Protein AF-A0AB33KXZ1-F1 (afdb_monomer_lite)

Foldseek 3Di:
DDDDDDDPPPDDVVVVQVPDQFPLVVVCLLPVPPPDPPDPSVVVSVVVVVVVLVVLLVVLCVVCVVVVHNDVVSSVVSSVVVVVVVVVLSVVVVVVSVDGPVNSVVVVVVVVVCVVDPD

Organism: NCBI:txid3231512

pLDDT: mean 74.6, std 17.79, range [33.12, 93.94]

Structure (mmCIF, N/CA/C/O backbone):
data_AF-A0AB33KXZ1-F1
#
_entry.id   AF-A0AB33KXZ1-F1
#
loop_
_atom_site.group_PDB
_atom_site.id
_atom_site.type_symbol
_atom_site.label_atom_id
_atom_site.label_alt_id
_atom_site.label_comp_id
_atom_site.label_asym_id
_atom_site.label_entity_id
_atom_site.label_seq_id
_atom_site.pdbx_PDB_ins_code
_atom_site.Cartn_x
_atom_site.Cartn_y
_atom_site.Cartn_z
_atom_site.occupancy
_atom_site.B_iso_or_equiv
_atom_site.auth_seq_id
_atom_site.auth_comp_id
_atom_site.auth_asym_id
_atom_site.auth_atom_id
_atom_site.pdbx_PDB_model_num
ATOM 1 N N . MET A 1 1 ? 48.401 -7.145 -25.846 1.00 35.91 1 MET A N 1
ATOM 2 C CA . MET A 1 1 ? 47.663 -6.327 -26.833 1.00 35.91 1 MET A CA 1
ATOM 3 C C . MET A 1 1 ? 46.739 -7.305 -27.549 1.00 35.91 1 MET A C 1
ATOM 5 O O . MET A 1 1 ? 47.257 -8.142 -28.261 1.00 35.91 1 MET A O 1
ATOM 9 N N . ILE A 1 2 ? 45.442 -7.435 -27.273 1.00 36.75 2 ILE A N 1
ATOM 10 C CA . ILE A 1 2 ? 44.420 -6.544 -26.707 1.00 36.75 2 ILE A CA 1
ATOM 11 C C . ILE A 1 2 ? 43.680 -7.296 -25.584 1.00 36.75 2 ILE A C 1
ATOM 13 O O . ILE A 1 2 ? 43.312 -8.451 -25.761 1.00 36.75 2 ILE A O 1
ATOM 17 N N . ALA A 1 3 ? 43.495 -6.644 -24.436 1.00 35.06 3 ALA A N 1
ATOM 18 C CA . ALA A 1 3 ? 42.562 -7.051 -23.387 1.00 35.06 3 ALA A CA 1
ATOM 19 C C . ALA A 1 3 ? 41.452 -5.993 -23.338 1.00 35.06 3 ALA A C 1
ATOM 21 O O . ALA A 1 3 ? 41.767 -4.806 -23.420 1.00 35.06 3 ALA A O 1
ATOM 22 N N . GLY A 1 4 ? 40.190 -6.410 -23.228 1.00 34.22 4 GLY A N 1
ATOM 23 C CA . GLY A 1 4 ? 39.064 -5.490 -23.056 1.00 34.22 4 GLY A CA 1
ATOM 24 C C . GLY A 1 4 ? 37.749 -6.014 -23.625 1.00 34.22 4 GLY A C 1
ATOM 25 O O . GLY A 1 4 ? 37.231 -5.452 -24.581 1.00 34.22 4 GLY A O 1
ATOM 26 N N . GLN A 1 5 ? 37.220 -7.094 -23.050 1.00 41.22 5 GLN A N 1
ATOM 27 C CA . GLN A 1 5 ? 35.833 -7.510 -23.251 1.00 41.22 5 GLN A CA 1
ATOM 28 C C . GLN A 1 5 ? 35.313 -8.018 -21.902 1.00 41.22 5 GLN A C 1
ATOM 30 O O . GLN A 1 5 ? 35.817 -9.016 -21.390 1.00 41.22 5 GLN A O 1
ATOM 35 N N . GLY A 1 6 ? 34.364 -7.298 -21.306 1.00 33.12 6 GLY A N 1
ATOM 36 C CA . GLY A 1 6 ? 33.751 -7.661 -20.030 1.00 33.12 6 GLY A CA 1
ATOM 37 C C . GLY A 1 6 ? 33.025 -6.483 -19.386 1.00 33.12 6 GLY A C 1
ATOM 38 O O . GLY A 1 6 ? 33.676 -5.621 -18.818 1.00 33.12 6 GLY A O 1
ATOM 39 N N . ASP A 1 7 ? 31.697 -6.497 -19.508 1.00 36.94 7 ASP A N 1
ATOM 40 C CA . ASP A 1 7 ? 30.725 -5.895 -18.585 1.00 36.94 7 ASP A CA 1
ATOM 41 C C . ASP A 1 7 ? 30.856 -4.395 -18.247 1.00 36.94 7 ASP A C 1
ATOM 43 O O . ASP A 1 7 ? 31.498 -3.999 -17.280 1.00 36.94 7 ASP A O 1
ATOM 47 N N . GLU A 1 8 ? 30.148 -3.560 -19.012 1.00 39.25 8 GLU A N 1
ATOM 48 C CA . GLU A 1 8 ? 29.807 -2.183 -18.617 1.00 39.25 8 GLU A CA 1
ATOM 49 C C . GLU A 1 8 ? 28.275 -1.998 -18.548 1.00 39.25 8 GLU A C 1
ATOM 51 O O . GLU A 1 8 ? 27.740 -0.950 -18.902 1.00 39.25 8 GLU A O 1
ATOM 56 N N . PHE A 1 9 ? 27.537 -3.040 -18.136 1.00 38.81 9 PHE A N 1
ATOM 57 C CA . PHE A 1 9 ? 26.084 -2.946 -17.912 1.00 38.81 9 PHE A CA 1
ATOM 58 C C . PHE A 1 9 ? 25.629 -3.452 -16.530 1.00 38.81 9 PHE A C 1
ATOM 60 O O . PHE A 1 9 ? 24.453 -3.296 -16.195 1.00 38.81 9 PHE A O 1
ATOM 67 N N . GLY A 1 10 ? 26.535 -3.961 -15.690 1.00 36.59 10 GLY A N 1
ATOM 68 C CA . GLY A 1 10 ? 26.293 -4.236 -14.273 1.00 36.59 10 GLY A CA 1
ATOM 69 C C . GLY A 1 10 ? 26.604 -3.040 -13.357 1.00 36.59 10 GLY A C 1
ATOM 70 O O . GLY A 1 10 ? 27.709 -2.517 -13.351 1.00 36.59 10 GLY A O 1
ATOM 71 N N . GLU A 1 11 ? 25.629 -2.618 -12.547 1.00 45.88 11 GLU A N 1
ATOM 72 C CA . GLU A 1 11 ? 25.812 -1.804 -11.322 1.00 45.88 11 GLU A CA 1
ATOM 73 C C . GLU A 1 11 ? 26.401 -0.373 -11.415 1.00 45.88 11 GLU A C 1
ATOM 75 O O . GLU A 1 11 ? 27.431 -0.050 -10.821 1.00 45.88 11 GLU A O 1
ATOM 80 N N . PRO A 1 12 ? 25.662 0.579 -12.019 1.00 35.72 12 PRO A N 1
ATOM 81 C CA . PRO A 1 12 ? 25.393 1.830 -11.277 1.00 35.72 12 PRO A CA 1
ATOM 82 C C . PRO A 1 12 ? 23.957 2.375 -11.434 1.00 35.72 12 PRO A C 1
ATOM 84 O O . PRO A 1 12 ? 23.616 3.423 -10.878 1.00 35.72 12 PRO A O 1
ATOM 87 N N . ALA A 1 13 ? 23.092 1.696 -12.195 1.00 41.97 13 ALA A N 1
ATOM 88 C CA . ALA A 1 13 ? 21.742 2.185 -12.494 1.00 41.97 13 ALA A CA 1
ATOM 89 C C . ALA A 1 13 ? 20.775 2.039 -11.305 1.00 41.97 13 ALA A C 1
ATOM 91 O O . ALA A 1 13 ? 20.016 2.961 -11.007 1.00 41.97 13 ALA A O 1
ATOM 92 N N . VAL A 1 14 ? 20.849 0.924 -10.574 1.00 39.94 14 VAL A N 1
ATOM 93 C CA . VAL A 1 14 ? 19.938 0.618 -9.456 1.00 39.94 14 VAL A CA 1
ATOM 94 C C . VAL A 1 14 ? 20.095 1.593 -8.285 1.00 39.94 14 VAL A C 1
ATOM 96 O O . VAL A 1 14 ? 19.101 2.080 -7.747 1.00 39.94 14 VAL A O 1
ATOM 99 N N . HIS A 1 15 ? 21.327 2.009 -7.975 1.00 38.94 15 HIS A N 1
ATOM 100 C CA . HIS A 1 15 ? 21.590 3.006 -6.931 1.00 38.94 15 HIS A CA 1
ATOM 101 C C . HIS A 1 15 ? 21.118 4.421 -7.328 1.00 38.94 15 HIS A C 1
ATOM 103 O O . HIS A 1 15 ? 20.903 5.282 -6.473 1.00 38.94 15 HIS A O 1
ATOM 109 N N . ARG A 1 16 ? 20.921 4.680 -8.630 1.00 39.53 16 ARG A N 1
ATOM 110 C CA . ARG A 1 16 ? 20.381 5.950 -9.142 1.00 39.53 16 ARG A CA 1
ATOM 111 C C . ARG A 1 16 ? 18.846 5.982 -9.116 1.00 39.53 16 ARG A C 1
ATOM 113 O O . ARG A 1 16 ? 18.274 7.061 -8.974 1.00 39.53 16 ARG A O 1
ATOM 120 N N . VAL A 1 17 ? 18.194 4.820 -9.202 1.00 44.41 17 VAL A N 1
ATOM 121 C CA . VAL A 1 17 ? 16.728 4.666 -9.132 1.00 44.41 17 VAL A CA 1
ATOM 122 C C . VAL A 1 17 ? 16.220 4.809 -7.691 1.00 44.41 17 VAL A C 1
ATOM 124 O O . VAL A 1 17 ? 15.252 5.517 -7.448 1.00 44.41 17 VAL A O 1
ATOM 127 N N . VAL A 1 18 ? 16.926 4.249 -6.705 1.00 45.19 18 VAL A N 1
ATOM 128 C CA . VAL A 1 18 ? 16.458 4.199 -5.300 1.00 45.19 18 VAL A CA 1
ATOM 129 C C . VAL A 1 18 ? 16.803 5.470 -4.489 1.00 45.19 18 VAL A C 1
ATOM 131 O O . VAL A 1 18 ? 16.471 5.592 -3.315 1.00 45.19 18 VAL A O 1
ATOM 134 N N . GLY A 1 19 ? 17.452 6.462 -5.109 1.00 37.91 19 GLY A N 1
ATOM 135 C CA . GLY A 1 19 ? 18.035 7.619 -4.417 1.00 37.91 19 GLY A CA 1
ATOM 136 C C . GLY A 1 19 ? 17.243 8.932 -4.431 1.00 37.91 19 GLY A C 1
ATOM 137 O O . GLY A 1 19 ? 17.825 9.965 -4.101 1.00 37.91 19 GLY A O 1
ATOM 138 N N . ARG A 1 20 ? 15.968 8.981 -4.845 1.00 43.94 20 ARG A N 1
ATOM 139 C CA . ARG A 1 20 ? 15.226 10.258 -4.884 1.00 43.94 20 ARG A CA 1
ATOM 140 C C . ARG A 1 20 ? 13.733 10.081 -4.608 1.00 43.94 20 ARG A C 1
ATOM 142 O O . ARG A 1 20 ? 13.062 9.328 -5.30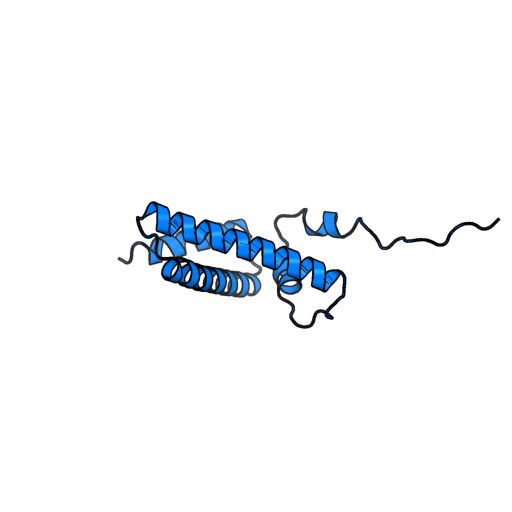1 1.00 43.94 20 ARG A O 1
ATOM 149 N N . GLN A 1 21 ? 13.240 10.834 -3.626 1.00 52.06 21 GLN A N 1
ATOM 150 C CA . GLN A 1 21 ? 11.874 10.894 -3.074 1.00 52.06 21 GLN A CA 1
ATOM 151 C C . GLN A 1 21 ? 10.737 11.240 -4.072 1.00 52.06 21 GLN A C 1
ATOM 153 O O . GLN A 1 21 ? 9.659 11.646 -3.654 1.00 52.06 21 GLN A O 1
ATOM 158 N N . GLU A 1 22 ? 10.929 11.088 -5.387 1.00 54.81 22 GLU A N 1
ATOM 159 C CA . GLU A 1 22 ? 9.983 11.572 -6.409 1.00 54.81 22 GLU A CA 1
ATOM 160 C C . GLU A 1 22 ? 9.759 10.615 -7.592 1.00 54.81 22 GLU A C 1
ATOM 162 O O . GLU A 1 22 ? 9.294 11.026 -8.650 1.00 54.81 22 GLU A O 1
ATOM 167 N N . GLN A 1 23 ? 10.044 9.318 -7.455 1.00 66.12 23 GLN A N 1
ATOM 168 C CA . GLN A 1 23 ?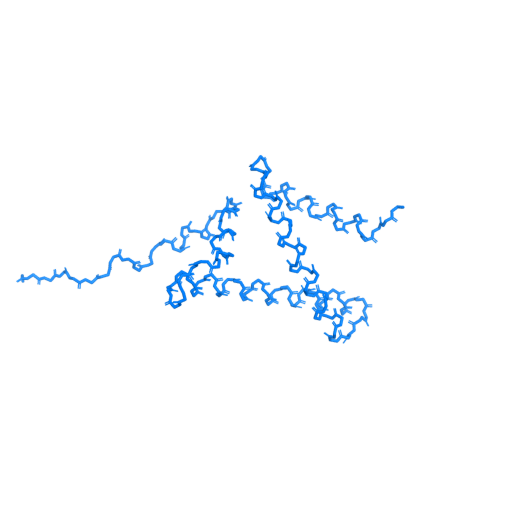 9.780 8.357 -8.537 1.00 66.12 23 GLN A CA 1
ATOM 169 C C . GLN A 1 23 ? 8.441 7.637 -8.357 1.00 66.12 23 GLN A C 1
ATOM 171 O O . GLN A 1 23 ? 8.392 6.415 -8.247 1.00 66.12 23 GLN A O 1
ATOM 176 N N . ARG A 1 24 ? 7.323 8.379 -8.391 1.00 65.81 24 ARG A N 1
ATOM 177 C CA . ARG A 1 24 ? 5.979 7.763 -8.494 1.00 65.81 24 ARG A CA 1
ATOM 178 C C . ARG A 1 24 ? 5.871 6.846 -9.718 1.00 65.81 24 ARG A C 1
ATOM 180 O O . ARG A 1 24 ? 5.191 5.831 -9.680 1.00 65.81 24 ARG A O 1
ATOM 187 N N . GLU A 1 25 ? 6.612 7.166 -10.777 1.00 64.38 25 GLU A N 1
ATOM 188 C CA . GLU A 1 25 ? 6.674 6.370 -12.003 1.00 64.38 25 GLU A CA 1
ATOM 189 C C . GLU A 1 25 ? 7.415 5.037 -11.819 1.00 64.38 25 GLU A C 1
ATOM 191 O O . GLU A 1 25 ? 7.140 4.091 -12.554 1.00 64.38 25 GLU A O 1
ATOM 196 N N . ALA A 1 26 ? 8.266 4.893 -10.792 1.00 69.06 26 ALA A N 1
ATOM 197 C CA . ALA A 1 26 ? 8.851 3.594 -10.449 1.00 69.06 26 ALA A CA 1
ATOM 198 C C . ALA A 1 26 ? 7.772 2.579 -10.038 1.00 69.06 26 ALA A C 1
ATOM 200 O O . ALA A 1 26 ? 7.964 1.381 -10.227 1.00 69.06 26 ALA A O 1
ATOM 201 N N . TRP A 1 27 ? 6.606 3.038 -9.565 1.00 68.75 27 TRP A N 1
ATOM 202 C CA . TRP A 1 27 ? 5.456 2.165 -9.339 1.00 68.75 27 TRP A CA 1
ATOM 203 C C . TRP A 1 27 ? 5.007 1.457 -10.622 1.00 68.75 27 TRP A C 1
ATOM 205 O O . TRP A 1 27 ? 4.676 0.275 -10.576 1.00 68.75 27 TRP A O 1
ATOM 215 N N . 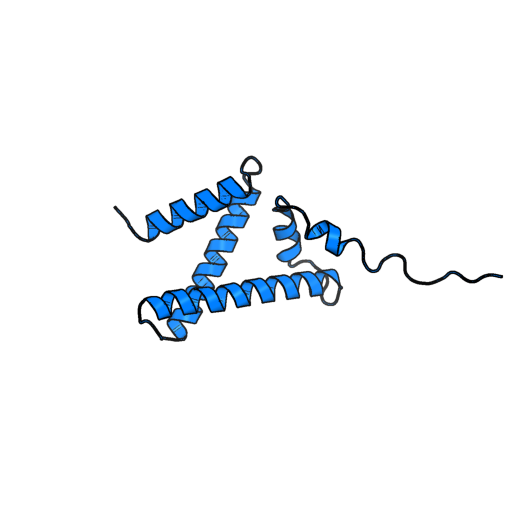PHE A 1 28 ? 5.052 2.123 -11.782 1.00 68.50 28 PHE A N 1
ATOM 216 C CA . PHE A 1 28 ? 4.711 1.470 -13.046 1.00 68.50 28 PHE A CA 1
ATOM 217 C C . PHE A 1 28 ? 5.668 0.334 -13.360 1.00 68.50 28 PHE A C 1
ATOM 219 O O . PHE A 1 28 ? 5.214 -0.746 -13.699 1.00 68.50 28 PHE A O 1
ATOM 226 N N . VAL A 1 29 ? 6.970 0.543 -13.176 1.00 71.19 29 VAL A N 1
ATOM 227 C CA . VAL A 1 29 ? 7.978 -0.500 -13.402 1.00 71.19 29 VAL A CA 1
ATOM 228 C C . VAL A 1 29 ? 7.799 -1.656 -12.416 1.00 71.19 29 VAL A C 1
ATOM 230 O O . VAL A 1 29 ? 7.844 -2.819 -12.806 1.00 71.19 29 VAL A O 1
ATOM 233 N N . LEU A 1 30 ? 7.536 -1.351 -11.143 1.00 68.75 30 LEU A N 1
ATOM 234 C CA . LEU A 1 30 ? 7.307 -2.363 -10.113 1.00 68.75 30 LEU A CA 1
ATOM 235 C C . LEU A 1 30 ? 6.059 -3.206 -10.373 1.00 68.75 30 LEU A C 1
ATOM 237 O O . LEU A 1 30 ? 6.050 -4.373 -9.997 1.00 68.75 30 LEU A O 1
ATOM 241 N N . TYR A 1 31 ? 5.022 -2.661 -11.008 1.00 69.50 31 TYR A N 1
ATOM 242 C CA . TYR A 1 31 ? 3.757 -3.361 -11.262 1.00 69.50 31 TYR A CA 1
ATOM 243 C C . TYR A 1 31 ? 3.506 -3.688 -12.738 1.00 69.50 31 TYR A C 1
ATOM 245 O O . TYR A 1 31 ? 2.455 -4.242 -13.065 1.00 69.50 31 TYR A O 1
ATOM 253 N N . ASP A 1 32 ? 4.473 -3.432 -13.620 1.00 71.88 32 ASP A N 1
ATOM 254 C CA . ASP A 1 32 ? 4.383 -3.790 -15.030 1.00 71.88 32 ASP A CA 1
ATOM 255 C C . ASP A 1 32 ? 4.360 -5.321 -15.168 1.00 71.88 32 ASP A C 1
ATOM 257 O O . ASP A 1 32 ? 5.320 -6.035 -14.861 1.00 71.88 32 ASP A O 1
ATOM 261 N N . ARG A 1 33 ? 3.210 -5.843 -15.604 1.00 70.88 33 ARG A N 1
ATOM 262 C CA . ARG A 1 33 ? 2.990 -7.279 -15.825 1.00 70.88 33 ARG A CA 1
ATOM 263 C C . ARG A 1 33 ? 3.497 -7.749 -17.188 1.00 70.88 33 ARG A C 1
ATOM 265 O O . ARG A 1 33 ? 3.455 -8.945 -17.456 1.00 70.88 33 ARG A O 1
ATOM 272 N N . THR A 1 34 ? 3.951 -6.833 -18.040 1.00 74.38 34 THR A N 1
ATOM 273 C CA . THR A 1 34 ? 4.516 -7.123 -19.363 1.00 74.38 34 THR A CA 1
ATOM 274 C C . THR A 1 34 ? 6.023 -7.372 -19.318 1.00 74.38 34 THR A C 1
ATOM 276 O O . THR A 1 34 ? 6.598 -7.823 -20.311 1.00 74.38 34 THR A O 1
ATOM 279 N N . LEU A 1 35 ? 6.661 -7.152 -18.159 1.00 77.50 35 LEU A N 1
ATOM 280 C CA . LEU A 1 35 ? 8.065 -7.484 -17.947 1.00 77.50 35 LEU A CA 1
ATOM 281 C C . LEU A 1 35 ? 8.331 -8.947 -18.300 1.00 77.50 35 LEU A C 1
ATOM 283 O O . LEU A 1 35 ? 7.666 -9.856 -17.801 1.00 77.50 35 LEU A O 1
ATOM 287 N N . ARG A 1 36 ? 9.346 -9.177 -19.140 1.00 81.25 36 ARG A N 1
ATOM 288 C CA . ARG A 1 36 ? 9.726 -10.525 -19.566 1.00 81.25 36 ARG A CA 1
ATOM 289 C C . ARG A 1 36 ? 10.105 -11.365 -18.336 1.00 81.25 36 ARG A C 1
ATOM 291 O O . ARG A 1 36 ? 11.074 -11.003 -17.656 1.00 81.25 36 ARG A O 1
ATOM 298 N N . PRO A 1 37 ? 9.425 -12.498 -18.080 1.00 83.06 37 PRO A N 1
ATOM 299 C CA . PRO A 1 37 ? 9.809 -13.417 -17.015 1.00 83.06 37 PRO A CA 1
ATOM 300 C C . PRO A 1 37 ? 11.271 -13.851 -17.149 1.00 83.06 37 PRO A C 1
ATOM 302 O O . PRO A 1 37 ? 11.744 -14.122 -18.253 1.00 83.06 37 PRO A O 1
ATOM 305 N N . GLY A 1 38 ? 11.992 -13.891 -16.030 1.00 81.44 38 GLY A N 1
ATOM 306 C CA . GLY A 1 38 ? 13.407 -14.279 -15.994 1.00 81.44 38 GLY A CA 1
ATOM 307 C C . GLY A 1 38 ? 14.403 -13.194 -16.420 1.00 81.44 38 GLY A C 1
ATOM 308 O O . GLY A 1 38 ? 15.597 -13.460 -16.416 1.00 81.44 38 GLY A O 1
ATOM 309 N N . SER A 1 39 ? 13.949 -11.984 -16.767 1.00 83.75 39 SER A N 1
ATOM 310 C CA . SER A 1 39 ? 14.845 -10.825 -16.900 1.00 83.75 39 SER A CA 1
ATOM 311 C C . SER A 1 39 ? 15.255 -10.266 -15.532 1.00 83.75 39 SER A C 1
ATOM 313 O O . SER A 1 39 ? 14.485 -10.358 -14.572 1.00 83.75 39 SER A O 1
ATOM 315 N N . ASP A 1 40 ? 16.418 -9.613 -15.459 1.00 83.81 40 ASP A N 1
ATOM 316 C CA . ASP A 1 40 ? 16.902 -8.948 -14.237 1.00 83.81 40 ASP A CA 1
ATOM 317 C C . ASP A 1 40 ? 15.896 -7.914 -13.714 1.00 83.81 40 ASP A C 1
ATOM 319 O O . ASP A 1 40 ? 15.639 -7.827 -12.515 1.00 83.81 40 ASP A O 1
ATOM 323 N N . LEU A 1 41 ? 15.244 -7.182 -14.624 1.00 77.06 41 LEU A N 1
ATOM 324 C CA . LEU A 1 41 ? 14.212 -6.206 -14.278 1.00 77.06 41 LEU A CA 1
ATOM 325 C C . LEU A 1 41 ? 12.962 -6.868 -13.680 1.00 77.06 41 LEU A C 1
ATOM 327 O O . LEU A 1 41 ? 12.422 -6.383 -12.688 1.00 77.06 41 LEU A O 1
ATOM 331 N N . HIS A 1 42 ? 12.517 -7.997 -14.242 1.00 77.00 42 HIS A N 1
ATOM 332 C CA . HIS A 1 42 ? 11.419 -8.778 -13.674 1.00 77.00 42 HIS A CA 1
ATOM 333 C C . HIS A 1 42 ? 11.777 -9.316 -12.280 1.00 77.00 42 HIS A C 1
ATOM 335 O O . HIS A 1 42 ? 10.941 -9.278 -11.377 1.00 77.00 42 HIS A O 1
ATOM 341 N N . ALA A 1 43 ? 13.007 -9.804 -12.090 1.00 81.00 43 ALA A N 1
ATOM 342 C CA . ALA A 1 43 ? 13.484 -10.298 -10.800 1.00 81.00 43 ALA A CA 1
ATOM 343 C C . ALA A 1 43 ? 13.540 -9.180 -9.747 1.00 81.00 43 ALA A C 1
ATOM 345 O O . ALA A 1 43 ? 13.005 -9.349 -8.651 1.00 81.00 43 ALA A O 1
ATOM 346 N N . ALA A 1 44 ? 14.094 -8.016 -10.097 1.00 80.56 44 ALA A N 1
ATOM 347 C CA . ALA A 1 44 ? 14.146 -6.852 -9.217 1.00 80.56 44 ALA A CA 1
ATOM 348 C C . ALA A 1 44 ? 12.740 -6.350 -8.843 1.00 80.56 44 ALA A C 1
ATOM 350 O O . ALA A 1 44 ? 12.444 -6.158 -7.663 1.00 80.56 44 ALA A O 1
ATOM 351 N N . ALA A 1 45 ? 11.836 -6.209 -9.820 1.00 77.00 45 ALA A N 1
ATOM 352 C CA . ALA A 1 45 ? 10.449 -5.814 -9.566 1.00 77.00 45 ALA A CA 1
ATOM 353 C C . ALA A 1 45 ? 9.722 -6.823 -8.661 1.00 77.00 45 ALA A C 1
ATOM 355 O O . ALA A 1 45 ? 8.982 -6.436 -7.757 1.00 77.00 45 ALA A O 1
ATOM 356 N N . HIS A 1 46 ? 9.953 -8.123 -8.863 1.00 79.00 46 HIS A N 1
ATOM 357 C CA . HIS A 1 46 ? 9.400 -9.166 -8.004 1.00 79.00 46 HIS A CA 1
ATOM 358 C C . HIS A 1 46 ? 9.945 -9.093 -6.571 1.00 79.00 46 HIS A C 1
ATOM 360 O O . HIS A 1 46 ? 9.160 -9.172 -5.631 1.00 79.00 46 HIS A O 1
ATOM 366 N N . ALA A 1 47 ? 11.254 -8.905 -6.389 1.00 80.69 47 ALA A N 1
ATOM 367 C CA . ALA A 1 47 ? 11.868 -8.777 -5.067 1.00 80.69 47 ALA A CA 1
ATOM 368 C C . ALA A 1 47 ? 11.328 -7.559 -4.299 1.00 80.69 47 ALA A C 1
ATOM 370 O O . ALA A 1 47 ? 10.971 -7.670 -3.128 1.00 80.69 47 ALA A O 1
ATOM 371 N N . HIS A 1 48 ? 11.187 -6.413 -4.970 1.00 76.88 48 HIS A N 1
ATOM 372 C CA . HIS A 1 48 ? 10.600 -5.218 -4.364 1.00 76.88 48 HIS A CA 1
ATOM 373 C C . HIS A 1 48 ? 9.123 -5.403 -3.998 1.00 76.88 48 HIS A C 1
ATOM 375 O O . HIS A 1 48 ? 8.723 -5.004 -2.906 1.00 76.88 48 HIS A O 1
ATOM 381 N N . ARG A 1 49 ? 8.315 -6.038 -4.861 1.00 78.81 49 ARG A N 1
ATOM 382 C CA . ARG A 1 49 ? 6.921 -6.380 -4.526 1.00 78.81 49 ARG A CA 1
ATOM 383 C C . ARG A 1 49 ? 6.845 -7.326 -3.329 1.00 78.81 49 ARG A C 1
ATOM 385 O O . ARG A 1 49 ? 6.063 -7.069 -2.425 1.00 78.81 49 ARG A O 1
ATOM 392 N N . ALA A 1 50 ? 7.701 -8.348 -3.277 1.00 80.56 50 ALA A N 1
ATOM 393 C CA . ALA A 1 50 ? 7.754 -9.279 -2.152 1.00 80.56 50 ALA A CA 1
ATOM 394 C C . ALA A 1 50 ? 8.097 -8.573 -0.828 1.00 80.56 50 ALA A C 1
ATOM 396 O O . ALA A 1 50 ? 7.443 -8.824 0.178 1.00 80.56 50 ALA A O 1
ATOM 397 N N . ALA A 1 51 ? 9.055 -7.640 -0.838 1.00 80.56 51 ALA A N 1
ATOM 398 C CA . ALA A 1 51 ? 9.394 -6.846 0.344 1.00 80.56 51 ALA A CA 1
ATOM 399 C C . ALA A 1 51 ? 8.234 -5.934 0.796 1.00 80.56 51 ALA A C 1
ATOM 401 O O . ALA A 1 51 ? 7.977 -5.793 1.991 1.00 80.56 51 ALA A O 1
ATOM 402 N N . ILE A 1 52 ? 7.506 -5.331 -0.153 1.00 77.62 52 ILE A N 1
ATOM 403 C CA . ILE A 1 52 ? 6.298 -4.542 0.140 1.00 77.62 52 ILE A CA 1
ATOM 404 C C . ILE A 1 52 ? 5.201 -5.434 0.735 1.00 77.62 52 ILE A C 1
ATOM 406 O O . ILE A 1 52 ? 4.564 -5.046 1.714 1.00 77.62 52 ILE A O 1
ATOM 410 N N . ASP A 1 53 ? 4.998 -6.628 0.178 1.00 80.00 53 ASP A N 1
ATOM 411 C CA . ASP A 1 53 ? 4.003 -7.591 0.653 1.00 80.00 53 ASP A CA 1
ATOM 412 C C . ASP A 1 53 ? 4.330 -8.132 2.050 1.00 80.00 53 ASP A C 1
ATOM 414 O O . ASP A 1 53 ? 3.418 -8.350 2.851 1.00 80.00 53 ASP A O 1
ATOM 418 N N . GLU A 1 54 ? 5.610 -8.337 2.362 1.00 79.94 54 GLU A N 1
ATOM 419 C CA . GLU A 1 54 ? 6.071 -8.740 3.691 1.00 79.94 54 GLU A CA 1
ATOM 420 C C . GLU A 1 54 ? 5.840 -7.626 4.717 1.00 79.94 54 GLU A C 1
ATOM 422 O 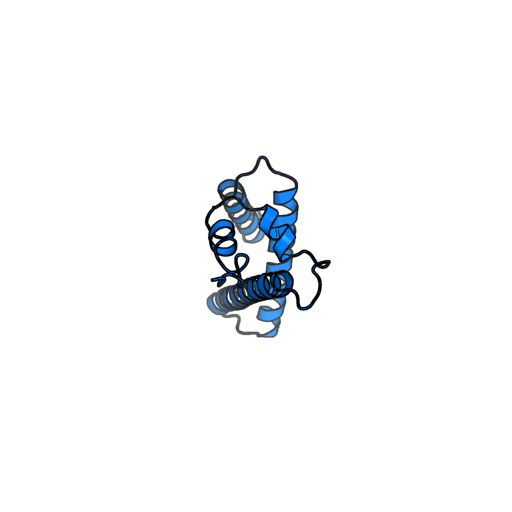O . GLU A 1 54 ? 5.270 -7.870 5.783 1.00 79.94 54 GLU A O 1
ATOM 427 N N . LEU A 1 55 ? 6.180 -6.380 4.368 1.00 79.44 55 LEU A N 1
ATOM 428 C CA . LEU A 1 55 ? 5.916 -5.222 5.222 1.00 79.44 55 LEU A CA 1
ATOM 429 C C . LEU A 1 55 ? 4.411 -5.031 5.465 1.00 79.44 55 LEU A C 1
ATOM 431 O O . LEU A 1 55 ? 3.990 -4.758 6.590 1.00 79.44 55 LEU A O 1
ATOM 435 N N . ALA A 1 56 ? 3.593 -5.213 4.425 1.00 78.31 56 ALA A N 1
ATOM 436 C CA . ALA A 1 56 ? 2.139 -5.200 4.526 1.00 78.31 56 ALA A CA 1
ATOM 437 C C . ALA A 1 56 ? 1.618 -6.305 5.458 1.00 78.31 56 ALA A C 1
ATOM 439 O O . ALA A 1 56 ? 0.769 -6.038 6.309 1.00 78.31 56 ALA A O 1
ATOM 440 N N . ALA A 1 57 ? 2.132 -7.530 5.328 1.00 77.69 57 ALA A N 1
ATOM 441 C CA . ALA A 1 57 ? 1.736 -8.655 6.169 1.00 77.69 57 ALA A CA 1
ATOM 442 C C . ALA A 1 57 ? 2.086 -8.412 7.647 1.00 77.69 57 ALA A C 1
ATOM 444 O O . ALA A 1 57 ? 1.222 -8.556 8.509 1.00 77.69 57 ALA A O 1
ATOM 445 N N . SER A 1 58 ? 3.315 -7.968 7.936 1.00 81.62 58 SER A N 1
ATOM 446 C CA . SER A 1 58 ? 3.738 -7.653 9.307 1.00 81.62 58 SER A CA 1
ATOM 447 C C . SER A 1 58 ? 2.913 -6.511 9.899 1.00 81.62 58 SER A C 1
ATOM 449 O O . SER A 1 58 ? 2.359 -6.642 10.987 1.00 81.62 58 SER A O 1
ATOM 451 N N . GLY A 1 59 ? 2.765 -5.403 9.167 1.00 79.50 59 GLY A N 1
ATOM 452 C CA . GLY A 1 59 ? 2.074 -4.218 9.675 1.00 79.50 59 GLY A CA 1
ATOM 453 C C . GLY A 1 59 ? 0.586 -4.451 9.940 1.00 79.50 59 GLY A C 1
ATOM 454 O O . GLY A 1 59 ? 0.045 -3.957 10.928 1.00 79.50 59 GLY A O 1
ATOM 455 N N . THR A 1 60 ? -0.093 -5.222 9.088 1.00 82.81 60 THR A N 1
ATOM 456 C CA . THR A 1 60 ? -1.515 -5.548 9.287 1.00 82.81 60 THR A CA 1
ATOM 457 C C . THR A 1 60 ? -1.728 -6.503 10.461 1.00 82.81 60 THR A C 1
ATOM 459 O O . THR A 1 60 ? -2.637 -6.276 11.263 1.00 82.81 60 THR A O 1
ATOM 462 N N . ALA A 1 61 ? -0.852 -7.497 10.634 1.00 80.94 61 ALA A N 1
ATOM 463 C CA . ALA A 1 61 ? -0.867 -8.373 11.801 1.00 80.94 61 ALA A CA 1
ATOM 464 C C . ALA A 1 61 ? -0.627 -7.598 13.112 1.00 80.94 61 ALA A C 1
ATOM 466 O O . ALA A 1 61 ? -1.385 -7.768 14.068 1.00 80.94 61 ALA A O 1
ATOM 467 N N . ASP A 1 62 ? 0.350 -6.686 13.145 1.00 85.38 62 ASP A N 1
ATOM 468 C CA . ASP A 1 62 ? 0.653 -5.864 14.327 1.00 85.38 62 ASP A CA 1
ATOM 469 C C . ASP A 1 62 ? -0.523 -4.957 14.723 1.00 85.38 62 ASP A C 1
ATOM 471 O O . ASP A 1 62 ? -0.848 -4.804 15.905 1.00 85.38 62 ASP A O 1
ATOM 475 N N . VAL A 1 63 ? -1.216 -4.385 13.732 1.00 86.12 63 VAL A N 1
ATOM 476 C CA . VAL A 1 63 ? -2.410 -3.552 13.943 1.00 86.12 63 VAL A CA 1
ATOM 477 C C . VAL A 1 63 ? -3.559 -4.342 14.577 1.00 86.12 63 VAL A C 1
ATOM 479 O O . VAL A 1 63 ? -4.277 -3.797 15.425 1.00 86.12 63 VAL A O 1
ATOM 482 N N . LEU A 1 64 ? -3.757 -5.600 14.177 1.00 89.81 64 LEU A N 1
ATOM 483 C CA . LEU A 1 64 ? -4.768 -6.484 14.764 1.00 89.81 64 LEU A CA 1
ATOM 484 C C . LEU A 1 64 ? -4.362 -6.937 16.164 1.00 89.81 64 LEU A C 1
ATOM 486 O O . LEU A 1 64 ? -5.162 -6.831 17.099 1.00 89.81 64 LEU A O 1
ATOM 490 N N . TYR A 1 65 ? -3.101 -7.337 16.329 1.00 88.69 65 TYR A N 1
ATOM 491 C CA . TYR A 1 65 ? -2.557 -7.780 17.606 1.00 88.69 65 TYR A CA 1
ATOM 492 C C . TYR A 1 65 ? -2.678 -6.693 18.678 1.00 88.69 65 TYR A C 1
ATOM 494 O O . TYR A 1 65 ? -3.149 -6.961 19.786 1.00 88.69 65 TYR A O 1
ATOM 502 N N . GLY A 1 66 ? -2.348 -5.442 18.337 1.00 89.62 66 GLY A N 1
ATOM 503 C CA . GLY A 1 66 ? -2.507 -4.283 19.221 1.00 89.62 66 GLY A CA 1
ATOM 504 C C . GLY A 1 66 ? -3.960 -3.988 19.624 1.00 89.62 66 GLY A C 1
ATOM 505 O O . GLY A 1 66 ? -4.192 -3.263 20.589 1.00 89.62 66 GLY A O 1
ATOM 506 N N . ARG A 1 67 ? -4.944 -4.566 18.921 1.00 90.44 67 ARG A N 1
ATOM 507 C CA . ARG A 1 67 ? -6.378 -4.511 19.253 1.00 90.44 67 ARG A CA 1
ATOM 508 C C . ARG A 1 67 ? -6.914 -5.805 19.871 1.00 90.44 67 ARG A C 1
ATOM 510 O O . ARG A 1 67 ? -8.121 -5.931 20.054 1.00 90.44 67 ARG A O 1
ATOM 517 N N . GLY A 1 68 ? -6.039 -6.754 20.198 1.00 93.00 68 GLY A N 1
ATOM 518 C CA . GLY A 1 68 ? -6.417 -8.041 20.777 1.00 93.00 68 GLY A CA 1
ATOM 519 C C . GLY A 1 68 ? -6.992 -9.045 19.774 1.00 93.00 68 GLY A C 1
ATOM 520 O O . GLY A 1 68 ? -7.433 -10.109 20.200 1.00 93.00 68 GLY A O 1
ATOM 521 N N . ASN A 1 69 ? -6.966 -8.751 18.470 1.00 92.69 69 ASN A N 1
ATOM 522 C CA . ASN A 1 69 ? -7.349 -9.706 17.434 1.00 92.69 69 ASN A CA 1
ATOM 523 C C . ASN A 1 69 ? -6.117 -10.524 17.006 1.00 92.69 69 ASN A C 1
ATOM 525 O O . ASN A 1 69 ? -5.104 -9.963 16.591 1.00 92.69 69 ASN A O 1
ATOM 529 N N . ARG A 1 70 ? -6.197 -11.851 17.145 1.00 93.31 70 ARG A N 1
ATOM 530 C CA . ARG A 1 70 ? -5.133 -12.804 16.784 1.00 93.31 70 ARG A CA 1
ATOM 531 C C . ARG A 1 70 ? -5.578 -13.812 15.721 1.00 93.31 70 ARG A C 1
ATOM 533 O O . ARG A 1 70 ? -4.904 -14.824 15.547 1.00 93.31 70 ARG A O 1
ATOM 540 N N . ASP A 1 71 ? -6.713 -13.576 15.067 1.00 92.88 71 ASP A N 1
ATOM 541 C CA . ASP A 1 71 ? -7.215 -14.462 14.023 1.00 92.88 71 ASP A CA 1
ATOM 542 C C . ASP A 1 71 ? -6.327 -14.344 12.763 1.00 92.88 71 ASP A C 1
ATOM 544 O O . ASP A 1 71 ? -6.191 -13.250 12.201 1.00 92.88 71 ASP A O 1
ATOM 548 N N . PRO A 1 72 ? -5.685 -15.438 12.310 1.00 87.44 72 PRO A N 1
ATOM 549 C CA . PRO A 1 72 ? -4.838 -15.414 11.121 1.00 87.44 72 PRO A CA 1
ATOM 550 C C . PRO A 1 72 ? -5.614 -15.148 9.822 1.00 87.44 72 PRO A C 1
ATOM 552 O O . PRO A 1 72 ? -5.028 -14.612 8.883 1.00 87.44 72 PRO A O 1
ATOM 555 N N . LEU A 1 73 ? -6.907 -15.487 9.748 1.00 92.38 73 LEU A N 1
ATOM 556 C CA . LEU A 1 73 ? -7.741 -15.179 8.582 1.00 92.38 73 LEU A CA 1
ATOM 557 C C . LEU A 1 73 ? -8.075 -13.691 8.521 1.00 92.38 73 LEU A C 1
ATOM 559 O O . LEU A 1 73 ? -8.046 -13.111 7.438 1.00 92.38 73 LEU A O 1
ATOM 563 N N . ASP A 1 74 ? -8.313 -13.053 9.668 1.00 92.25 74 ASP A N 1
ATOM 564 C CA . ASP A 1 74 ? -8.497 -11.601 9.718 1.00 92.25 74 ASP A CA 1
ATOM 565 C C . ASP A 1 74 ? -7.208 -10.865 9.331 1.00 92.25 74 ASP A C 1
ATOM 567 O O . ASP A 1 74 ? -7.264 -9.844 8.644 1.00 92.25 74 ASP A O 1
ATOM 571 N N . ALA A 1 75 ? -6.040 -11.389 9.721 1.00 87.56 75 ALA A N 1
ATOM 572 C CA . ALA A 1 75 ? -4.747 -10.838 9.315 1.00 87.56 75 ALA A CA 1
ATOM 573 C C . ALA A 1 75 ? -4.513 -10.954 7.803 1.00 87.56 75 ALA A C 1
ATOM 575 O O . ALA A 1 75 ? -4.133 -9.969 7.165 1.00 87.56 75 ALA A O 1
ATOM 576 N N . ASP A 1 76 ? -4.794 -12.117 7.213 1.00 86.62 76 ASP A N 1
ATOM 577 C CA . ASP A 1 76 ? -4.704 -12.306 5.764 1.00 86.62 76 ASP A CA 1
ATOM 578 C C . ASP A 1 76 ? -5.709 -11.421 5.006 1.00 86.62 76 ASP A C 1
ATOM 580 O O . ASP A 1 76 ? -5.346 -10.734 4.046 1.00 86.62 76 ASP A O 1
ATOM 584 N N . ALA A 1 77 ? -6.958 -11.348 5.471 1.00 89.81 77 ALA A N 1
ATOM 585 C CA . ALA A 1 77 ? -7.972 -10.478 4.885 1.00 89.81 77 ALA A CA 1
ATOM 586 C C . ALA A 1 77 ? -7.559 -8.998 4.958 1.00 89.81 77 ALA A C 1
ATOM 588 O O . ALA A 1 77 ? -7.657 -8.270 3.964 1.00 89.81 77 ALA A O 1
ATOM 589 N N . LEU A 1 78 ? -7.038 -8.547 6.104 1.00 89.19 78 LEU A N 1
ATOM 590 C CA . LEU A 1 78 ? -6.582 -7.170 6.279 1.00 89.19 78 LEU A CA 1
ATOM 591 C C . LEU A 1 78 ? -5.377 -6.846 5.388 1.00 89.19 78 LEU A C 1
ATOM 593 O O . LEU A 1 78 ? -5.327 -5.748 4.829 1.00 89.19 78 LEU A O 1
ATOM 597 N N . LYS A 1 79 ? -4.447 -7.789 5.193 1.00 87.38 79 LYS A N 1
ATOM 598 C CA . LYS A 1 79 ? -3.351 -7.652 4.222 1.00 87.38 79 LYS A CA 1
ATOM 599 C C . LYS A 1 79 ? -3.890 -7.378 2.817 1.00 87.38 79 LYS A C 1
ATOM 601 O O . LYS A 1 79 ? -3.447 -6.427 2.177 1.00 87.38 79 LYS A O 1
ATOM 606 N N . HIS A 1 80 ? -4.871 -8.152 2.348 1.00 85.88 80 HIS A N 1
ATOM 607 C CA . HIS A 1 80 ? -5.467 -7.951 1.022 1.00 85.88 80 HIS A CA 1
ATOM 608 C C . HIS A 1 80 ? -6.146 -6.580 0.890 1.00 85.88 80 HIS A C 1
ATOM 610 O O . HIS A 1 80 ? -5.944 -5.882 -0.108 1.00 85.88 80 HIS A O 1
ATOM 616 N N . VAL A 1 81 ? -6.907 -6.162 1.909 1.00 88.94 81 VAL A N 1
ATOM 617 C CA . VAL A 1 81 ? -7.543 -4.832 1.953 1.00 88.94 81 VAL A CA 1
ATOM 618 C C . VAL A 1 81 ? -6.494 -3.721 1.900 1.00 88.94 81 VAL A C 1
ATOM 620 O O . VAL A 1 81 ? -6.644 -2.762 1.137 1.00 88.94 81 VAL A O 1
ATOM 623 N N . TRP A 1 82 ? -5.418 -3.850 2.676 1.00 85.50 82 TRP A N 1
ATOM 624 C CA . TRP A 1 82 ? -4.318 -2.891 2.699 1.00 85.50 82 TRP A CA 1
ATOM 625 C C . TRP A 1 82 ? -3.631 -2.781 1.335 1.00 85.50 82 TRP A C 1
ATOM 627 O O . TRP A 1 82 ? -3.532 -1.678 0.795 1.00 85.50 82 TRP A O 1
ATOM 637 N N . THR A 1 83 ? -3.228 -3.905 0.736 1.00 82.75 83 THR A N 1
ATOM 638 C CA . THR A 1 83 ? -2.567 -3.919 -0.577 1.00 82.75 83 THR A CA 1
ATOM 639 C C . THR A 1 83 ? -3.463 -3.321 -1.664 1.00 82.75 83 THR A C 1
ATOM 641 O O . THR A 1 83 ? -3.002 -2.493 -2.454 1.00 82.75 83 THR A O 1
ATOM 644 N N . GLY A 1 84 ? -4.759 -3.655 -1.674 1.00 83.62 84 GLY A N 1
ATOM 645 C CA . GLY A 1 84 ? -5.728 -3.054 -2.595 1.00 83.62 84 GLY A CA 1
ATOM 646 C C . GLY A 1 84 ? -5.876 -1.541 -2.402 1.00 83.62 84 GLY A C 1
ATOM 647 O O . GLY A 1 84 ? -5.887 -0.787 -3.376 1.00 83.62 84 GLY A O 1
ATOM 648 N N . THR A 1 85 ? -5.916 -1.082 -1.149 1.00 87.31 85 THR A N 1
ATOM 649 C CA . THR A 1 85 ? -6.004 0.345 -0.802 1.00 87.31 85 THR A CA 1
ATOM 650 C C . THR A 1 85 ? -4.770 1.114 -1.272 1.00 87.31 85 THR A C 1
ATOM 652 O O . THR A 1 85 ? -4.907 2.146 -1.927 1.00 87.31 85 THR A O 1
ATOM 655 N N . VAL A 1 86 ? -3.563 0.609 -0.993 1.00 83.25 86 VAL A N 1
ATOM 656 C CA . VAL A 1 86 ? -2.307 1.230 -1.450 1.00 83.25 86 VAL A CA 1
ATOM 657 C C . VAL A 1 86 ? -2.262 1.286 -2.975 1.00 83.25 86 VAL A C 1
ATOM 659 O O . VAL A 1 86 ? -1.971 2.343 -3.533 1.00 83.25 86 VAL A O 1
ATOM 662 N N . GLY A 1 87 ? -2.613 0.191 -3.656 1.00 82.00 87 GLY A N 1
ATOM 663 C CA . GLY A 1 87 ? -2.657 0.145 -5.117 1.00 82.00 87 GLY A CA 1
ATOM 664 C C . GLY A 1 87 ? -3.600 1.188 -5.719 1.00 82.00 87 GLY A C 1
ATOM 665 O O . GLY A 1 87 ? -3.213 1.910 -6.638 1.00 82.00 87 GLY A O 1
ATOM 666 N N . ALA A 1 88 ? -4.807 1.326 -5.165 1.00 86.81 88 ALA A N 1
ATOM 667 C CA . ALA A 1 88 ? -5.769 2.336 -5.600 1.00 86.81 88 ALA A CA 1
ATOM 668 C C . ALA A 1 88 ? -5.259 3.768 -5.366 1.00 86.81 88 ALA A C 1
ATOM 670 O O . ALA A 1 88 ? -5.392 4.627 -6.237 1.00 86.81 88 ALA A O 1
ATOM 671 N N . LEU A 1 89 ? -4.641 4.024 -4.210 1.00 88.25 89 LEU A N 1
ATOM 672 C CA . LEU A 1 89 ? -4.100 5.334 -3.851 1.00 88.25 89 LEU A CA 1
ATOM 673 C C . LEU A 1 89 ? -2.924 5.744 -4.740 1.00 88.25 89 LEU A C 1
ATOM 675 O O . LEU A 1 89 ? -2.881 6.886 -5.195 1.00 88.25 89 LEU A O 1
ATOM 679 N N . VAL A 1 90 ? -1.994 4.831 -5.030 1.00 83.50 90 VAL A N 1
ATOM 680 C CA . VAL A 1 90 ? -0.886 5.126 -5.947 1.00 83.50 90 VAL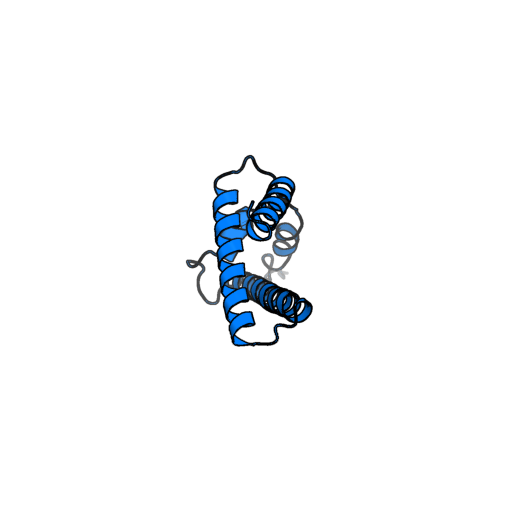 A CA 1
ATOM 681 C C . VAL A 1 90 ? -1.392 5.303 -7.377 1.00 83.50 90 VAL A C 1
ATOM 683 O O . VAL A 1 90 ? -0.973 6.241 -8.052 1.00 83.50 90 VAL A O 1
ATOM 686 N N . GLY A 1 91 ? -2.342 4.471 -7.821 1.00 85.50 91 GLY A N 1
ATOM 687 C CA . GLY A 1 91 ? -3.001 4.641 -9.118 1.00 85.50 91 GLY A CA 1
ATOM 688 C C . GLY A 1 91 ? -3.663 6.014 -9.258 1.00 85.50 91 GLY A C 1
ATOM 689 O O . GLY A 1 91 ? -3.483 6.685 -10.271 1.00 85.50 91 GLY A O 1
ATOM 690 N N . TRP A 1 92 ? -4.352 6.477 -8.211 1.00 90.44 92 TRP A N 1
ATOM 691 C CA . TRP A 1 92 ? -4.899 7.832 -8.165 1.00 90.44 92 TRP A CA 1
ATOM 692 C C . TRP A 1 92 ? -3.791 8.889 -8.223 1.00 90.44 92 TRP A C 1
ATOM 694 O O . TRP A 1 92 ? -3.875 9.810 -9.029 1.00 90.44 92 TRP A O 1
ATOM 704 N N . TRP A 1 93 ? -2.733 8.750 -7.420 1.00 86.94 93 TRP A N 1
ATOM 705 C CA . TRP A 1 93 ? -1.648 9.734 -7.344 1.00 86.94 93 TRP A CA 1
ATOM 706 C C . TRP A 1 93 ? -0.907 9.915 -8.673 1.00 86.94 93 TRP A C 1
ATOM 708 O O . TRP A 1 93 ? -0.577 11.030 -9.063 1.00 86.94 93 TRP A O 1
ATOM 718 N N . ILE A 1 94 ? -0.712 8.828 -9.412 1.00 82.00 94 ILE A N 1
ATOM 719 C CA . ILE A 1 94 ? -0.143 8.835 -10.761 1.00 82.00 94 ILE A CA 1
ATOM 720 C C . ILE A 1 94 ? -0.934 9.743 -11.715 1.00 82.00 94 ILE A C 1
ATOM 722 O O . ILE A 1 94 ? -0.334 10.452 -12.520 1.00 82.00 94 ILE A O 1
ATOM 726 N N . SER A 1 95 ? -2.268 9.744 -11.622 1.00 86.50 95 SER A N 1
ATOM 727 C CA . SER A 1 95 ? -3.137 10.614 -12.427 1.00 86.50 95 SER A CA 1
ATOM 728 C C . SER A 1 95 ? -3.165 12.074 -11.952 1.00 86.50 95 SER A C 1
ATOM 730 O O . SER A 1 95 ? -3.810 12.893 -12.599 1.00 86.50 95 SER A O 1
ATOM 732 N N . HIS A 1 96 ? -2.476 12.396 -10.853 1.00 86.38 96 HIS A N 1
ATOM 733 C CA . HIS A 1 96 ? -2.434 13.716 -10.217 1.00 86.38 96 HIS A CA 1
ATOM 734 C C . HIS A 1 96 ? -0.974 14.160 -10.019 1.00 86.38 96 HIS A C 1
ATOM 736 O O . HIS A 1 96 ? -0.478 14.217 -8.886 1.00 86.38 96 HIS A O 1
ATOM 742 N N . PRO A 1 97 ? -0.239 14.425 -11.119 1.00 84.50 97 PRO A N 1
ATOM 743 C CA . PRO A 1 97 ? 1.193 14.714 -11.081 1.00 84.50 97 PRO A CA 1
ATOM 744 C C . PRO A 1 97 ? 1.544 16.009 -10.337 1.00 84.50 97 PRO A C 1
ATOM 746 O O . PRO A 1 97 ? 2.705 16.196 -9.979 1.00 84.50 97 PRO A O 1
ATOM 749 N N . GLU A 1 98 ? 0.567 16.887 -10.103 1.00 88.88 98 GLU A N 1
ATOM 750 C CA . GLU A 1 98 ? 0.701 18.105 -9.306 1.00 88.88 98 GLU A CA 1
ATOM 751 C C . GLU A 1 98 ? 0.851 17.839 -7.803 1.00 88.88 98 GLU A C 1
ATOM 753 O O . GLU A 1 98 ? 1.277 18.727 -7.071 1.00 88.88 98 GLU A O 1
ATOM 758 N N . GLN A 1 99 ? 0.510 16.636 -7.334 1.00 85.50 99 GLN A N 1
ATOM 759 C C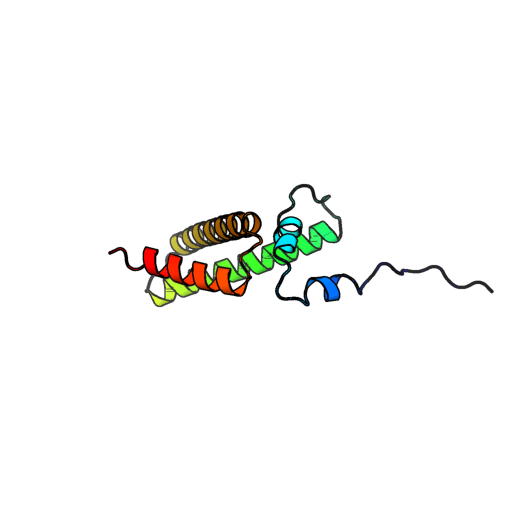A . GLN A 1 99 ? 0.667 16.251 -5.936 1.00 85.50 99 GLN A CA 1
ATOM 760 C C . GLN A 1 99 ? 2.085 15.716 -5.698 1.00 85.50 99 GLN A C 1
ATOM 762 O O . GLN A 1 99 ? 2.530 14.758 -6.336 1.00 85.50 99 GLN A O 1
ATOM 767 N N . SER A 1 100 ? 2.781 16.277 -4.720 1.00 85.19 100 SER A N 1
ATOM 768 C CA . SER A 1 100 ? 4.043 15.745 -4.206 1.00 85.19 100 SER A CA 1
ATOM 769 C C . SER A 1 100 ? 3.839 14.475 -3.366 1.00 85.19 100 SER A C 1
ATOM 771 O O . SER A 1 100 ? 2.737 14.168 -2.902 1.00 85.19 100 SER A O 1
ATOM 773 N N . ALA A 1 101 ? 4.929 13.743 -3.107 1.00 77.88 101 ALA A N 1
ATOM 774 C CA . ALA A 1 101 ? 4.908 12.562 -2.238 1.00 77.88 101 ALA A CA 1
ATOM 775 C C . ALA A 1 101 ? 4.445 12.904 -0.812 1.00 77.88 101 ALA A C 1
ATOM 777 O O . ALA A 1 101 ? 3.675 12.162 -0.201 1.00 77.88 101 ALA A O 1
ATOM 778 N N . THR A 1 102 ? 4.865 14.063 -0.300 1.00 78.94 102 THR A N 1
ATOM 779 C CA . THR A 1 102 ? 4.470 14.570 1.019 1.00 78.94 102 THR A CA 1
ATOM 780 C C . THR A 1 102 ? 2.973 14.864 1.083 1.00 78.94 102 THR A C 1
ATOM 782 O O . THR A 1 102 ? 2.306 14.485 2.046 1.00 78.94 102 THR A O 1
ATOM 785 N N . GLU A 1 103 ? 2.413 15.500 0.052 1.00 85.56 103 GLU A N 1
ATOM 786 C CA . GLU A 1 103 ? 0.973 15.772 -0.022 1.00 85.56 103 GLU A CA 1
ATOM 787 C C . GLU A 1 103 ? 0.159 14.483 -0.128 1.00 85.56 103 GLU A C 1
ATOM 789 O O . GLU A 1 103 ? -0.888 14.361 0.519 1.00 85.56 103 GLU A O 1
ATOM 794 N N . MET A 1 104 ? 0.664 13.496 -0.873 1.00 88.69 104 MET A N 1
ATOM 795 C CA . MET A 1 104 ? 0.050 12.177 -0.960 1.00 88.69 104 MET A CA 1
ATOM 796 C C . MET A 1 104 ? 0.081 11.445 0.390 1.00 88.69 104 MET A C 1
ATOM 798 O O . MET A 1 104 ? -0.947 10.934 0.834 1.00 88.69 104 MET A O 1
ATOM 802 N N . ALA A 1 105 ? 1.206 11.468 1.108 1.00 83.81 105 ALA A N 1
ATOM 803 C CA . ALA A 1 105 ? 1.306 10.897 2.452 1.00 83.81 105 ALA A CA 1
ATOM 804 C C . ALA A 1 105 ? 0.332 11.573 3.437 1.00 83.81 105 ALA A C 1
ATOM 806 O O . ALA A 1 105 ? -0.395 10.897 4.172 1.00 83.81 105 ALA A O 1
ATOM 807 N N . ALA A 1 106 ? 0.243 12.907 3.404 1.00 87.25 106 ALA A N 1
ATOM 808 C CA . ALA A 1 106 ? -0.712 13.658 4.216 1.00 87.25 106 ALA A CA 1
ATOM 809 C C . ALA A 1 106 ? -2.171 13.325 3.853 1.00 87.25 106 ALA A C 1
ATOM 811 O O . ALA A 1 106 ? -3.035 13.261 4.731 1.00 87.25 106 ALA A O 1
ATOM 812 N N . ARG A 1 107 ? -2.465 13.090 2.569 1.00 93.62 107 ARG A N 1
ATOM 813 C CA . ARG A 1 107 ? -3.783 12.646 2.097 1.00 93.62 107 ARG A CA 1
ATOM 814 C C . ARG A 1 107 ? -4.135 11.263 2.637 1.00 93.62 107 ARG A C 1
ATOM 816 O O . ARG A 1 107 ? -5.234 11.110 3.165 1.00 93.62 107 ARG A O 1
ATOM 823 N N . CYS A 1 108 ? -3.215 10.299 2.581 1.00 89.69 108 CYS A N 1
ATOM 824 C CA . CYS A 1 108 ? -3.412 8.966 3.159 1.00 89.69 108 CYS A CA 1
ATOM 825 C C . CYS A 1 108 ? -3.784 9.046 4.645 1.00 89.69 108 CYS A C 1
ATOM 827 O O . CYS A 1 108 ? -4.754 8.420 5.068 1.00 89.69 108 CYS A O 1
ATOM 829 N N . ALA A 1 109 ? -3.075 9.872 5.423 1.00 88.06 109 ALA A N 1
ATOM 830 C CA . ALA A 1 109 ? -3.371 10.063 6.843 1.00 88.06 109 ALA A CA 1
ATOM 831 C C . ALA A 1 109 ? -4.797 10.595 7.080 1.00 88.06 109 ALA A C 1
ATOM 833 O O . ALA A 1 109 ? -5.513 10.073 7.936 1.00 88.06 109 ALA A O 1
ATOM 834 N N . ARG A 1 110 ? -5.242 11.588 6.292 1.00 93.94 110 ARG A N 1
ATOM 835 C CA . ARG A 1 110 ? -6.611 12.127 6.386 1.00 93.94 110 ARG A CA 1
ATOM 836 C C . ARG A 1 110 ? -7.675 11.085 6.033 1.00 93.94 110 ARG A C 1
ATOM 838 O O . ARG A 1 110 ? -8.671 10.983 6.742 1.00 93.94 110 ARG A O 1
ATOM 845 N N . LEU A 1 111 ? -7.465 10.305 4.971 1.00 92.00 111 LEU A N 1
ATOM 846 C CA . LEU A 1 111 ? -8.412 9.271 4.537 1.00 92.00 111 LEU A CA 1
ATOM 847 C C . LEU A 1 111 ? -8.546 8.147 5.574 1.00 92.00 111 LEU A C 1
ATOM 849 O O . LEU A 1 111 ? -9.659 7.767 5.927 1.00 92.00 111 LEU A O 1
ATOM 853 N N . LEU A 1 112 ? -7.425 7.662 6.115 1.00 86.06 112 LEU A N 1
ATOM 854 C CA . LEU A 1 112 ? -7.430 6.634 7.160 1.00 86.06 112 LEU A CA 1
ATOM 855 C C . LEU A 1 112 ? -8.116 7.121 8.443 1.00 86.06 112 LEU A C 1
ATOM 857 O O . LEU A 1 112 ? -8.850 6.361 9.075 1.00 86.06 112 LEU A O 1
ATOM 861 N N . ALA A 1 113 ? -7.912 8.387 8.819 1.00 85.75 113 ALA A N 1
ATOM 862 C CA . ALA A 1 113 ? -8.598 8.985 9.961 1.00 85.75 113 ALA A CA 1
ATOM 863 C C . ALA A 1 113 ? -10.120 9.046 9.750 1.00 85.75 113 ALA A C 1
ATOM 865 O O . ALA A 1 113 ? -10.864 8.672 10.654 1.00 85.75 113 ALA A O 1
ATOM 866 N N . ALA A 1 114 ? -10.573 9.445 8.556 1.00 88.75 114 ALA A N 1
ATOM 867 C CA . ALA A 1 114 ? -11.994 9.512 8.216 1.00 88.75 114 ALA A CA 1
ATOM 868 C C . ALA A 1 114 ? -12.677 8.133 8.234 1.00 88.75 114 ALA A C 1
ATOM 870 O O . ALA A 1 114 ? -13.794 8.008 8.723 1.00 88.75 114 ALA A O 1
ATOM 871 N N . ILE A 1 115 ? -11.997 7.083 7.759 1.00 86.44 115 ILE A N 1
ATOM 872 C CA . ILE A 1 115 ? -12.514 5.703 7.808 1.00 86.44 115 ILE A CA 1
ATOM 873 C C . ILE A 1 115 ? -12.605 5.199 9.254 1.00 86.44 115 ILE A C 1
ATOM 875 O O . ILE A 1 115 ? -13.554 4.510 9.617 1.00 86.44 115 ILE A O 1
ATOM 879 N N . ARG A 1 116 ? -11.608 5.525 10.087 1.00 80.25 116 ARG A N 1
ATOM 880 C CA . ARG A 1 116 ? -11.560 5.086 11.488 1.00 80.25 116 ARG A CA 1
ATOM 881 C C . ARG A 1 116 ? -12.616 5.769 12.358 1.00 80.25 116 ARG A C 1
ATOM 883 O O . ARG A 1 116 ? -13.080 5.161 13.320 1.00 80.25 116 ARG A O 1
ATOM 890 N N . PHE A 1 117 ? -12.947 7.018 12.051 1.00 76.56 117 PHE A N 1
ATOM 891 C CA . PHE A 1 117 ? -13.890 7.830 12.810 1.00 76.56 117 PHE A CA 1
ATOM 892 C C . PHE A 1 117 ? -14.934 8.430 11.864 1.00 76.56 117 PHE A C 1
ATOM 894 O O . PHE A 1 117 ? -14.861 9.623 11.560 1.00 76.56 117 PHE A O 1
ATOM 901 N N . PRO A 1 118 ? -15.886 7.614 11.375 1.00 61.50 118 PRO A N 1
ATOM 902 C CA . PRO A 1 118 ? -17.000 8.142 10.610 1.00 61.50 118 PRO A CA 1
ATOM 903 C C . PRO A 1 118 ? -17.835 9.039 11.530 1.00 61.50 118 PRO A C 1
ATOM 905 O O . PRO A 1 118 ? -18.249 8.622 12.613 1.00 61.50 118 PRO A O 1
ATOM 908 N N . SER A 1 119 ? -17.997 10.292 11.114 1.00 62.81 119 SER A N 1
ATOM 909 C CA . SER A 1 119 ? -18.914 11.276 11.702 1.00 62.81 119 SER A CA 1
ATOM 910 C C . SER A 1 119 ? -20.373 10.889 11.529 1.00 62.81 119 SER A C 1
ATOM 912 O O . SER A 1 119 ? -20.687 10.364 10.435 1.00 62.81 119 SER A O 1
#

Radius of gyration: 19.13 Å; chains: 1; bounding box: 67×34×48 Å

Sequence (119 aa):
MIAGQGDEFGEPAVHRVVGRQEQREAWFVLYDRTLRPGSDLHAAAHAHRAAIDELAASGTADVLYGRGNRDPLDADALKHVWTGTVGALVGWWISHPEQSATEMAARCARLLAAIRFPS

Secondary structure (DSSP, 8-state):
-----S-SSSSSHHHHHTT-TT-TTHHHHHH-TTSPTTSHHHHHHHHHHHHHHHHHHHHHHHHHHTTT---HHHHHHHHHHHHHHHHHHHHHHHT-TTS-HHHHHHHHHHHHHHHHS--